Protein AF-A0ABD0P2R1-F1 (afdb_monomer)

Organism: Cirrhinus mrigala (NCBI:txid683832)

Nearest PDB structures (foldseek):
  9avl-assembly1_Q  TM=9.580E-01  e=5.662E-12  Homo sapiens
  9avg-assembly1_Q  TM=9.591E-01  e=8.419E-12  Homo sapiens
  7dd7-assembly1_B  TM=9.387E-01  e=6.904E-12  Gallus gallus
  7m3e-assembly1_B  TM=9.550E-01  e=1.252E-11  Homo sapiens
  8wpu-assembly1_B  TM=9.200E-01  e=5.299E-12  Homo sapiens

Structure (mmCIF, N/CA/C/O backbone):
data_AF-A0ABD0P2R1-F1
#
_entry.id   AF-A0ABD0P2R1-F1
#
loop_
_atom_site.group_PDB
_atom_site.id
_atom_site.type_symbol
_atom_site.label_atom_id
_atom_site.label_alt_id
_atom_site.label_comp_id
_atom_site.label_asym_id
_atom_site.label_entity_id
_atom_site.label_seq_id
_atom_site.pdbx_PDB_ins_code
_atom_site.Cartn_x
_atom_site.Cartn_y
_atom_site.Cartn_z
_atom_site.occupancy
_atom_site.B_iso_or_equiv
_atom_site.auth_seq_id
_atom_site.auth_comp_id
_atom_site.auth_asym_id
_atom_site.auth_atom_id
_atom_site.pdbx_PDB_model_num
ATOM 1 N N . TYR A 1 1 ? -14.679 -13.681 -0.634 1.00 83.62 1 TYR A N 1
ATOM 2 C CA . TYR A 1 1 ? -13.751 -14.818 -0.420 1.00 83.62 1 TYR A CA 1
ATOM 3 C C . TYR A 1 1 ? -13.151 -14.816 0.989 1.00 83.62 1 TYR A C 1
ATOM 5 O O . TYR A 1 1 ? -13.530 -15.672 1.769 1.00 83.62 1 TYR A O 1
ATOM 13 N N . PHE A 1 2 ? -12.299 -13.852 1.368 1.00 93.44 2 PHE A N 1
ATOM 14 C CA . PHE A 1 2 ? -11.632 -13.834 2.690 1.00 93.44 2 PHE A CA 1
ATOM 15 C C . PHE A 1 2 ? -12.443 -13.216 3.847 1.00 93.44 2 PHE A C 1
ATOM 17 O O . PHE A 1 2 ? -11.964 -13.178 4.975 1.00 93.44 2 PHE A O 1
ATOM 24 N N . GLY A 1 3 ? -13.642 -12.688 3.579 1.00 94.50 3 GLY A N 1
ATOM 25 C CA . GLY A 1 3 ? -14.456 -12.000 4.592 1.00 94.50 3 GLY A CA 1
ATOM 26 C C . GLY A 1 3 ? -13.911 -10.632 5.027 1.00 94.50 3 GLY A C 1
ATOM 27 O O . GLY A 1 3 ? -14.360 -10.096 6.034 1.00 94.50 3 GLY A O 1
ATOM 28 N N . TRP A 1 4 ? -12.948 -10.060 4.299 1.00 96.19 4 TRP A N 1
ATOM 29 C CA . TRP A 1 4 ? -12.438 -8.715 4.564 1.00 96.19 4 TRP A CA 1
ATOM 30 C C . TRP A 1 4 ? -13.469 -7.662 4.162 1.00 96.19 4 TRP A C 1
ATOM 32 O O . TRP A 1 4 ? -13.787 -7.534 2.985 1.00 96.19 4 TRP A O 1
ATOM 42 N N . THR A 1 5 ? -13.961 -6.903 5.138 1.00 96.69 5 THR A N 1
ATOM 43 C CA . THR A 1 5 ? -14.961 -5.841 4.936 1.00 96.69 5 THR A CA 1
ATOM 44 C C . THR A 1 5 ? -14.450 -4.454 5.321 1.00 96.69 5 THR A C 1
ATOM 46 O O . THR A 1 5 ? -15.164 -3.474 5.137 1.00 96.69 5 THR A O 1
ATOM 49 N N . TRP A 1 6 ? -13.222 -4.352 5.837 1.00 97.69 6 TRP A N 1
ATOM 50 C CA . TRP A 1 6 ? -12.619 -3.099 6.291 1.00 97.69 6 TRP A CA 1
ATOM 51 C C . TRP A 1 6 ? -11.178 -3.005 5.799 1.00 97.69 6 TRP A C 1
ATOM 53 O O . TRP A 1 6 ? -10.322 -3.792 6.220 1.00 97.69 6 TRP A O 1
ATOM 63 N N . ILE A 1 7 ? -10.919 -2.078 4.877 1.00 98.38 7 ILE A N 1
ATOM 64 C CA . ILE A 1 7 ? -9.627 -1.961 4.195 1.00 98.38 7 ILE A CA 1
ATOM 65 C C . ILE A 1 7 ? -9.101 -0.528 4.209 1.00 98.38 7 ILE A C 1
ATOM 67 O O . ILE A 1 7 ? -9.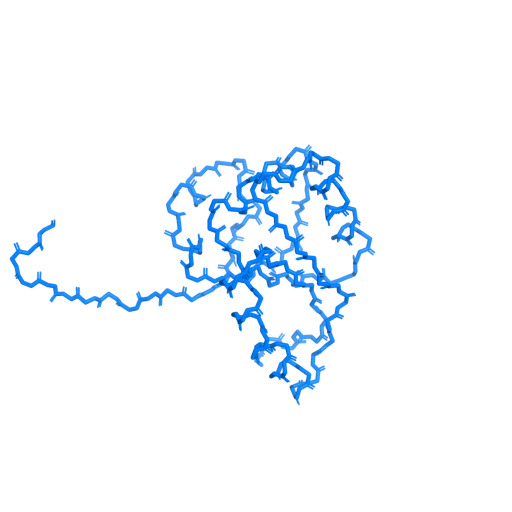865 0.435 4.236 1.00 98.38 7 ILE A O 1
ATOM 71 N N . GLY A 1 8 ? -7.781 -0.399 4.138 1.00 98.62 8 GLY A N 1
ATOM 72 C CA . GLY A 1 8 ? -7.096 0.840 3.793 1.00 98.62 8 GLY A CA 1
ATOM 73 C C . GLY A 1 8 ? -6.615 0.816 2.347 1.00 98.62 8 GLY A C 1
ATOM 74 O O . GLY A 1 8 ? -6.320 -0.252 1.806 1.00 98.62 8 GLY A O 1
ATOM 75 N N . ILE A 1 9 ? -6.502 1.988 1.730 1.00 98.50 9 ILE A N 1
ATOM 76 C CA . ILE A 1 9 ? -5.966 2.156 0.378 1.00 98.50 9 ILE A CA 1
ATOM 77 C C . ILE A 1 9 ? -4.747 3.076 0.416 1.00 98.50 9 ILE A C 1
ATOM 79 O O . ILE A 1 9 ? -4.758 4.131 1.052 1.00 98.50 9 ILE A O 1
ATOM 83 N N . ILE A 1 10 ? -3.707 2.687 -0.319 1.00 98.56 10 ILE A N 1
ATOM 84 C CA . ILE A 1 10 ? -2.563 3.532 -0.653 1.00 98.56 10 ILE A CA 1
ATOM 85 C C . ILE A 1 10 ? -2.396 3.507 -2.167 1.00 98.56 10 ILE A C 1
ATOM 87 O O . ILE A 1 10 ? -2.372 2.436 -2.777 1.00 98.56 10 ILE A O 1
ATOM 91 N N . ARG A 1 11 ? -2.263 4.678 -2.785 1.00 98.38 11 ARG A N 1
ATOM 92 C CA . ARG A 1 11 ? -2.132 4.802 -4.240 1.00 98.38 11 ARG A CA 1
ATOM 93 C C . ARG A 1 11 ? -1.059 5.795 -4.657 1.00 98.38 11 ARG A C 1
ATOM 95 O O . ARG A 1 11 ? -0.807 6.775 -3.957 1.00 98.38 11 ARG A O 1
ATOM 102 N N . SER A 1 12 ? -0.462 5.574 -5.826 1.00 98.44 12 SER A N 1
ATOM 103 C CA . SER A 1 12 ? 0.362 6.602 -6.476 1.00 98.44 12 SER A CA 1
ATOM 104 C C . SER A 1 12 ? -0.488 7.833 -6.805 1.00 98.44 12 SER A C 1
ATOM 106 O O . SER A 1 12 ? -1.592 7.710 -7.340 1.00 98.44 12 SER A O 1
ATOM 108 N N . ARG A 1 13 ? 0.025 9.033 -6.520 1.00 97.25 13 ARG A N 1
ATOM 109 C CA . ARG A 1 13 ? -0.593 10.309 -6.895 1.00 97.25 13 ARG A CA 1
ATOM 110 C C . ARG A 1 13 ? -0.275 10.613 -8.359 1.00 97.25 13 ARG A C 1
ATOM 112 O O . ARG A 1 13 ? 0.641 11.363 -8.672 1.00 97.25 13 ARG A O 1
ATOM 119 N N . GLY A 1 14 ? -1.044 10.002 -9.247 1.00 95.31 14 GLY A N 1
ATOM 120 C CA . GLY A 1 14 ? -0.921 10.138 -10.695 1.00 95.31 14 GLY A CA 1
ATOM 121 C C . GLY A 1 14 ? -1.850 9.156 -11.398 1.00 95.31 14 GLY A C 1
ATOM 122 O O . GLY A 1 14 ? -2.514 8.361 -10.736 1.00 95.31 14 GLY A O 1
ATOM 123 N N . ASP A 1 15 ? -1.890 9.188 -12.726 1.00 96.19 15 ASP A N 1
ATOM 124 C CA . ASP A 1 15 ? -2.898 8.455 -13.504 1.00 96.19 15 ASP A CA 1
ATOM 125 C C . ASP A 1 15 ? -2.888 6.946 -13.246 1.00 96.19 15 ASP A C 1
ATOM 127 O O . ASP A 1 15 ? -3.953 6.348 -13.120 1.00 96.19 15 ASP A O 1
ATOM 131 N N . TYR A 1 16 ? -1.706 6.340 -13.078 1.00 95.50 16 TYR A N 1
ATOM 132 C CA . TYR A 1 16 ? -1.583 4.919 -12.735 1.00 95.50 16 TYR A CA 1
ATOM 133 C C . TYR A 1 16 ? -2.353 4.564 -11.451 1.00 95.50 16 TYR A C 1
ATOM 135 O O . TYR A 1 16 ? -3.182 3.659 -11.459 1.00 95.50 16 TYR A O 1
ATOM 143 N N . GLY A 1 17 ? -2.113 5.291 -10.354 1.00 96.69 17 GLY A N 1
ATOM 144 C CA . GLY A 1 17 ? -2.754 5.008 -9.068 1.00 96.69 17 GLY A CA 1
ATOM 145 C C . GLY A 1 17 ? -4.192 5.519 -8.981 1.00 96.69 17 GLY A C 1
ATOM 146 O O . GLY A 1 17 ? -5.050 4.834 -8.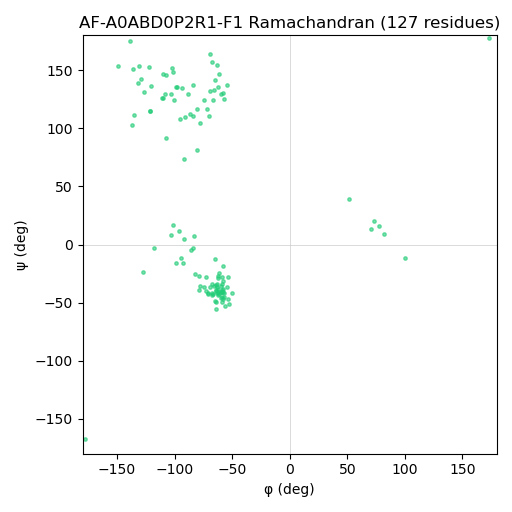433 1.00 96.69 17 GLY A O 1
ATOM 147 N N . ASN A 1 18 ? -4.468 6.703 -9.535 1.00 95.94 18 ASN A N 1
ATOM 148 C CA . ASN A 1 18 ? -5.796 7.319 -9.526 1.00 95.94 18 ASN A CA 1
ATOM 149 C C . ASN A 1 18 ? -6.789 6.475 -10.323 1.00 95.94 18 ASN A C 1
ATOM 151 O O . ASN A 1 18 ? -7.807 6.068 -9.776 1.00 95.94 18 ASN A O 1
ATOM 155 N N . ASN A 1 19 ? -6.470 6.186 -11.586 1.00 94.56 19 ASN A N 1
ATOM 156 C CA . ASN A 1 19 ? -7.377 5.456 -12.466 1.00 94.56 19 ASN A CA 1
ATOM 157 C C . ASN A 1 19 ? -7.408 3.969 -12.101 1.00 94.56 19 ASN A C 1
ATOM 159 O O . ASN A 1 19 ? -8.465 3.346 -12.154 1.00 94.56 19 ASN A O 1
ATOM 163 N N . GLY A 1 20 ? -6.263 3.406 -11.693 1.00 90.62 20 GLY A N 1
ATOM 164 C CA . GLY A 1 20 ? -6.154 2.003 -11.301 1.00 90.62 20 GLY A CA 1
ATOM 165 C C . GLY A 1 20 ? -7.016 1.643 -10.092 1.00 90.62 20 GLY A C 1
ATOM 166 O O . GLY A 1 20 ? -7.632 0.578 -10.076 1.00 90.62 20 GLY A O 1
ATOM 167 N N . ILE A 1 21 ? -7.125 2.540 -9.102 1.00 94.69 21 ILE A N 1
ATOM 168 C CA . ILE A 1 21 ? -7.947 2.271 -7.920 1.00 94.69 21 ILE A CA 1
ATOM 169 C C . ILE A 1 21 ? -9.438 2.554 -8.137 1.00 94.69 21 ILE A C 1
ATOM 171 O O . ILE A 1 21 ? -10.249 1.939 -7.456 1.00 94.69 21 ILE A O 1
ATOM 175 N N . THR A 1 22 ? -9.829 3.442 -9.063 1.00 94.50 22 THR A N 1
ATOM 176 C CA . THR A 1 22 ? -11.238 3.867 -9.217 1.00 94.50 22 THR A CA 1
ATOM 177 C C . THR A 1 22 ? -12.186 2.677 -9.365 1.00 94.50 22 THR A C 1
ATOM 179 O O . THR A 1 22 ? -13.142 2.546 -8.601 1.00 94.50 22 THR A O 1
ATOM 182 N N . ALA A 1 23 ? -11.878 1.758 -10.284 1.00 91.75 23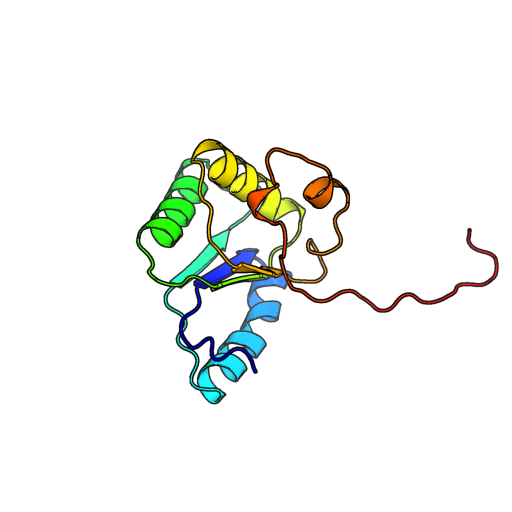 ALA A N 1
ATOM 183 C CA . ALA A 1 23 ? -12.695 0.564 -10.500 1.00 91.75 23 ALA A CA 1
ATOM 184 C C . ALA A 1 23 ? -12.712 -0.364 -9.271 1.00 91.75 23 ALA A C 1
ATOM 186 O O . ALA A 1 23 ? -13.732 -0.982 -8.967 1.00 91.75 23 ALA A O 1
ATOM 187 N N . PHE A 1 24 ? -11.595 -0.447 -8.540 1.00 93.06 24 PHE A N 1
ATOM 188 C CA . PHE A 1 24 ? -11.520 -1.224 -7.307 1.00 93.06 24 PHE A CA 1
ATOM 189 C C . PHE A 1 24 ? -12.409 -0.631 -6.208 1.00 93.06 24 PHE A C 1
ATOM 191 O O . PHE A 1 24 ? -13.107 -1.382 -5.536 1.00 93.06 24 PHE A O 1
ATOM 198 N N . GLU A 1 25 ? -12.427 0.692 -6.028 1.00 95.38 25 GLU A N 1
ATOM 199 C CA . GLU A 1 25 ? -13.265 1.342 -5.013 1.00 95.38 25 GLU A CA 1
ATOM 200 C C . GLU A 1 25 ? -14.760 1.144 -5.284 1.00 95.38 25 GLU A C 1
ATOM 202 O O . GLU A 1 25 ? -15.537 0.922 -4.352 1.00 95.38 25 GLU A O 1
ATOM 207 N N . GLU A 1 26 ? -15.171 1.215 -6.551 1.00 95.25 26 GLU A N 1
ATOM 208 C CA . GLU A 1 26 ? -16.550 0.948 -6.966 1.00 95.25 26 GLU A CA 1
ATOM 209 C C . GLU A 1 26 ? -16.943 -0.507 -6.693 1.00 95.25 26 GLU A C 1
ATOM 211 O O . GLU A 1 26 ? -17.964 -0.755 -6.048 1.00 95.25 26 GLU A O 1
ATOM 216 N N . ALA A 1 27 ? -16.105 -1.461 -7.108 1.00 94.44 27 ALA A N 1
ATOM 217 C CA . ALA A 1 27 ? -16.336 -2.882 -6.866 1.00 94.44 27 ALA A CA 1
ATOM 218 C C . ALA A 1 27 ? -16.346 -3.215 -5.364 1.00 94.44 27 ALA A C 1
ATOM 220 O O . ALA A 1 27 ? -17.235 -3.915 -4.889 1.00 94.44 27 ALA A O 1
ATOM 221 N N . ALA A 1 28 ? -15.409 -2.663 -4.588 1.00 95.25 28 ALA A N 1
ATOM 222 C CA . ALA A 1 28 ? -15.336 -2.855 -3.142 1.00 95.25 28 ALA A CA 1
ATOM 223 C C . ALA A 1 28 ? -16.639 -2.422 -2.453 1.00 95.25 28 ALA A C 1
ATOM 225 O O . ALA A 1 28 ? -17.186 -3.171 -1.645 1.00 95.25 28 ALA A O 1
ATOM 226 N N . LYS A 1 29 ? -17.187 -1.256 -2.821 1.00 94.94 29 LYS A N 1
ATOM 227 C CA . LYS A 1 29 ? -18.466 -0.771 -2.280 1.00 94.94 29 LYS A CA 1
ATOM 228 C C . LYS A 1 29 ? -19.636 -1.685 -2.644 1.00 94.94 29 LYS A C 1
ATOM 230 O O . LYS A 1 29 ? -20.482 -1.938 -1.790 1.00 94.94 29 LYS A O 1
ATOM 235 N N . GLN A 1 30 ? -19.689 -2.178 -3.882 1.00 96.50 30 GLN A N 1
ATOM 236 C CA . GLN A 1 30 ? -20.735 -3.109 -4.329 1.00 96.50 30 GLN A CA 1
ATOM 237 C C . GLN A 1 30 ? -20.687 -4.442 -3.569 1.00 96.50 30 GLN A C 1
ATOM 239 O O . GLN A 1 30 ? -21.730 -5.002 -3.247 1.00 96.50 30 GLN A O 1
ATOM 244 N N . GLU A 1 31 ? -19.487 -4.893 -3.205 1.00 95.56 31 GLU A N 1
ATOM 245 C CA . GLU A 1 31 ? -19.250 -6.094 -2.396 1.00 95.56 31 GLU A CA 1
ATOM 246 C C . GLU A 1 31 ? -19.376 -5.843 -0.876 1.00 95.56 31 GLU A C 1
ATOM 248 O O . GLU A 1 31 ? -19.069 -6.720 -0.067 1.00 95.56 31 GLU A O 1
ATOM 253 N N . GLY A 1 32 ? -19.819 -4.650 -0.457 1.00 95.94 32 GLY A N 1
ATOM 254 C CA . GLY A 1 32 ? -20.027 -4.309 0.955 1.00 95.94 32 GLY A CA 1
ATOM 255 C C . 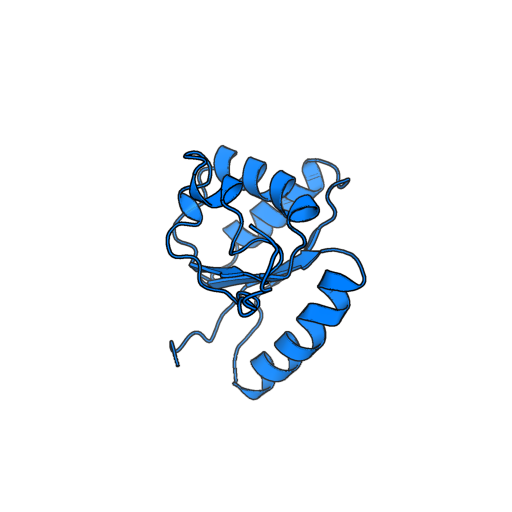GLY A 1 32 ? -18.740 -4.083 1.757 1.00 95.94 32 GLY A C 1
ATOM 256 O O . GLY A 1 32 ? -18.753 -4.177 2.984 1.00 95.94 32 GLY A O 1
ATOM 257 N N . VAL A 1 33 ? -17.623 -3.795 1.086 1.00 97.81 33 VAL A N 1
ATOM 258 C CA . VAL A 1 33 ? -16.340 -3.461 1.710 1.00 97.81 33 VAL A CA 1
ATOM 259 C C . VAL A 1 33 ? -16.258 -1.955 1.961 1.00 97.81 33 VAL A C 1
ATOM 261 O O . VAL A 1 33 ? -16.460 -1.137 1.062 1.00 97.81 33 VAL A O 1
ATOM 264 N N . CYS A 1 34 ? -15.910 -1.576 3.187 1.00 97.56 34 CYS A N 1
ATOM 265 C CA . CYS A 1 34 ? -15.668 -0.195 3.573 1.00 97.56 34 CYS A CA 1
ATOM 266 C C . CYS A 1 34 ? -14.184 0.163 3.450 1.00 97.56 34 CYS A C 1
ATOM 268 O O . CYS A 1 34 ? -13.300 -0.566 3.908 1.00 97.56 34 CYS A O 1
ATOM 270 N N . ILE A 1 35 ? -13.931 1.329 2.859 1.00 98.06 35 ILE A N 1
ATOM 271 C CA . ILE A 1 35 ? -12.603 1.929 2.7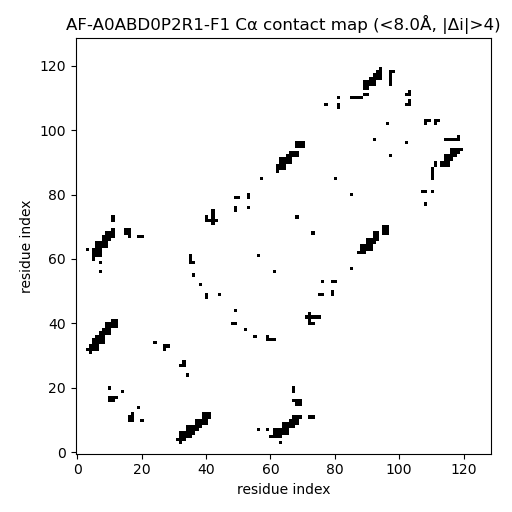47 1.00 98.06 35 ILE A CA 1
ATOM 272 C C . ILE A 1 35 ? -12.458 2.912 3.907 1.00 98.06 35 ILE A C 1
ATOM 274 O O . ILE A 1 35 ? -13.114 3.951 3.926 1.00 98.06 35 ILE A O 1
ATOM 278 N N . GLU A 1 36 ? -11.631 2.565 4.888 1.00 98.19 36 GLU A N 1
ATOM 279 C CA . GLU A 1 36 ? -11.417 3.369 6.096 1.00 98.19 36 GLU A CA 1
ATOM 280 C C . GLU A 1 36 ? -10.605 4.632 5.802 1.00 98.19 36 GLU A C 1
ATOM 282 O O . GLU A 1 36 ? -10.892 5.711 6.317 1.00 98.19 36 GLU A O 1
ATOM 287 N N . TYR A 1 37 ? -9.591 4.495 4.953 1.00 98.31 37 TYR A N 1
ATOM 288 C CA . TYR A 1 37 ? -8.746 5.586 4.495 1.00 98.31 37 TYR A CA 1
ATOM 289 C C . TYR A 1 37 ? -8.252 5.312 3.076 1.00 98.31 37 TYR A C 1
ATOM 291 O O . TYR A 1 37 ? -8.107 4.161 2.662 1.00 98.31 37 TYR A O 1
ATOM 299 N N . SER A 1 38 ? -7.961 6.385 2.343 1.00 97.69 38 SER A N 1
ATOM 300 C CA . SER A 1 38 ? -7.342 6.337 1.020 1.00 97.69 38 SER A CA 1
ATOM 301 C C . SER A 1 38 ? -6.269 7.418 0.931 1.00 97.69 38 SER A C 1
ATOM 303 O O . SER A 1 38 ? -6.574 8.589 0.704 1.00 97.69 38 SER A O 1
ATOM 305 N N . GLU A 1 39 ? -5.011 7.010 1.047 1.00 98.38 39 GLU A N 1
ATOM 306 C CA . GLU A 1 39 ? -3.853 7.898 1.013 1.00 98.38 39 GLU A CA 1
ATOM 307 C C . GLU A 1 39 ? -3.201 7.900 -0.374 1.00 98.38 39 GLU A C 1
ATOM 309 O O . GLU A 1 39 ? -2.974 6.852 -0.980 1.00 98.38 39 GLU A O 1
ATOM 314 N N . ALA A 1 40 ? -2.861 9.087 -0.877 1.00 98.06 40 ALA A N 1
ATOM 315 C CA . ALA A 1 40 ? -2.154 9.250 -2.144 1.00 98.06 40 ALA A CA 1
ATOM 316 C C . ALA A 1 40 ? -0.726 9.744 -1.899 1.00 98.06 40 ALA A C 1
ATOM 318 O O . ALA A 1 40 ? -0.540 10.800 -1.288 1.00 98.06 40 ALA A O 1
ATOM 319 N N . ILE A 1 41 ? 0.264 9.029 -2.430 1.00 98.19 41 ILE A N 1
ATOM 320 C CA . ILE A 1 41 ? 1.692 9.326 -2.246 1.00 98.19 41 ILE A CA 1
ATOM 321 C C . ILE A 1 41 ? 2.404 9.549 -3.577 1.00 98.19 41 ILE A C 1
ATOM 323 O O . ILE A 1 41 ? 2.011 8.998 -4.603 1.00 98.19 41 ILE A O 1
ATOM 327 N N . LEU A 1 42 ? 3.476 10.329 -3.553 1.00 97.75 42 LEU A N 1
ATOM 328 C CA . LEU A 1 42 ? 4.401 10.499 -4.669 1.00 97.75 42 LEU A CA 1
ATOM 329 C C . LEU A 1 42 ? 5.831 10.276 -4.172 1.00 97.75 42 LEU A C 1
ATOM 331 O O . LEU A 1 42 ? 6.169 10.707 -3.074 1.00 97.75 42 LEU A O 1
ATOM 335 N N . SER A 1 43 ? 6.695 9.645 -4.968 1.00 96.81 43 SER A N 1
ATOM 336 C CA . SER A 1 43 ? 8.101 9.383 -4.600 1.00 96.81 43 SER A CA 1
ATOM 337 C C . SER A 1 43 ? 8.890 10.627 -4.172 1.00 96.81 43 SER A C 1
ATOM 339 O O . SER A 1 43 ? 9.827 10.515 -3.383 1.00 96.81 43 SER A O 1
ATOM 341 N N . THR A 1 44 ? 8.513 11.804 -4.674 1.00 97.44 44 THR A N 1
ATOM 342 C CA . THR A 1 44 ? 9.131 13.100 -4.355 1.00 97.44 44 THR A CA 1
ATOM 343 C C . THR A 1 44 ? 8.465 13.833 -3.192 1.00 97.44 44 THR A C 1
ATOM 345 O O . THR A 1 44 ? 8.816 14.982 -2.925 1.00 97.44 44 THR A O 1
ATOM 348 N N . ASP A 1 45 ? 7.480 13.225 -2.528 1.00 97.88 45 ASP A N 1
ATOM 349 C CA . ASP A 1 45 ? 6.856 13.830 -1.358 1.00 97.88 45 ASP A CA 1
ATOM 350 C C . ASP A 1 45 ? 7.889 14.046 -0.235 1.00 97.88 45 ASP A C 1
ATOM 352 O O . ASP A 1 45 ? 8.829 13.259 -0.069 1.00 97.88 45 ASP A O 1
ATOM 356 N N . PRO A 1 46 ? 7.736 15.112 0.568 1.00 97.69 46 PRO A N 1
ATOM 357 C CA . PRO A 1 46 ? 8.608 15.340 1.709 1.00 97.69 46 PRO A CA 1
ATOM 358 C C . PRO A 1 46 ? 8.382 14.267 2.787 1.00 97.69 46 PRO A C 1
ATOM 360 O O . PRO A 1 46 ? 7.312 13.657 2.877 1.00 97.69 46 PRO A O 1
ATOM 363 N N . LYS A 1 47 ? 9.381 14.044 3.653 1.00 96.44 47 LYS A N 1
ATOM 364 C CA . LYS A 1 47 ? 9.337 12.997 4.694 1.00 96.44 47 LYS A CA 1
ATOM 365 C C . LYS A 1 47 ? 8.100 13.113 5.590 1.00 96.44 47 LYS A C 1
ATOM 367 O O . LYS A 1 47 ? 7.519 12.103 5.983 1.00 96.44 47 LYS A O 1
ATOM 372 N N . GLU A 1 48 ? 7.681 14.337 5.886 1.00 97.69 48 GLU A N 1
ATOM 373 C CA . GLU A 1 48 ? 6.509 14.663 6.695 1.00 97.69 48 GLU A CA 1
ATOM 374 C C . GLU A 1 48 ? 5.224 14.083 6.097 1.00 97.69 48 GLU A C 1
ATOM 376 O O . GLU A 1 48 ? 4.341 13.665 6.842 1.00 97.69 48 GLU A O 1
ATOM 381 N N . GLN A 1 49 ? 5.117 14.017 4.768 1.00 98.06 49 GLN A N 1
ATOM 382 C CA . GLN A 1 49 ? 3.950 13.446 4.104 1.00 98.06 49 GLN A CA 1
ATOM 383 C C . GLN A 1 49 ? 3.901 11.923 4.274 1.00 98.06 49 GLN A C 1
ATOM 385 O O . GLN A 1 49 ? 2.853 11.389 4.628 1.00 98.06 49 GLN A O 1
ATOM 390 N N . PHE A 1 50 ? 5.032 11.224 4.135 1.00 98.25 50 PHE A N 1
ATOM 391 C CA . PHE A 1 50 ? 5.088 9.784 4.413 1.00 98.25 50 PHE A CA 1
ATOM 392 C C . PHE A 1 50 ? 4.796 9.470 5.882 1.00 98.25 50 PHE A C 1
ATOM 394 O O . PHE A 1 50 ? 4.122 8.486 6.172 1.00 98.25 50 PHE A O 1
ATOM 401 N N . LEU A 1 51 ? 5.253 10.314 6.814 1.00 98.25 51 LEU A N 1
ATOM 402 C CA . LEU A 1 51 ? 4.928 10.180 8.236 1.00 98.25 51 LEU A CA 1
ATOM 403 C C . LEU A 1 51 ? 3.436 10.399 8.520 1.00 98.25 51 LEU A C 1
ATOM 405 O O . LEU A 1 51 ? 2.886 9.709 9.374 1.00 98.25 51 LEU A O 1
ATOM 409 N N . LYS A 1 52 ? 2.764 11.307 7.801 1.00 98.31 52 LYS A N 1
ATOM 410 C CA . LYS A 1 52 ? 1.304 11.479 7.896 1.00 98.31 52 LYS A CA 1
ATOM 411 C C . LYS A 1 52 ? 0.561 10.246 7.396 1.00 98.31 52 LYS A C 1
ATOM 413 O O . LYS A 1 52 ? -0.288 9.733 8.114 1.00 98.31 52 LYS A O 1
ATOM 418 N N . THR A 1 53 ? 0.920 9.729 6.222 1.00 98.38 53 THR A N 1
ATOM 419 C CA . THR A 1 53 ? 0.338 8.485 5.697 1.00 98.38 53 THR A CA 1
ATOM 420 C C . THR A 1 53 ? 0.589 7.314 6.652 1.00 98.38 53 THR A C 1
ATOM 422 O O . THR A 1 53 ? -0.315 6.531 6.928 1.00 98.38 53 THR A O 1
ATOM 425 N N . LEU A 1 54 ? 1.786 7.228 7.242 1.00 97.81 54 LEU A N 1
ATOM 426 C CA . LEU A 1 54 ? 2.102 6.252 8.283 1.00 97.81 54 LEU A CA 1
ATOM 427 C C . LEU A 1 54 ? 1.183 6.396 9.509 1.00 97.81 54 LEU A C 1
ATOM 429 O O . LEU A 1 54 ? 0.692 5.400 10.031 1.00 97.81 54 LEU A O 1
ATOM 433 N N . ASP A 1 55 ? 0.955 7.621 9.977 1.00 98.19 55 ASP A N 1
ATOM 434 C CA . ASP A 1 55 ? 0.089 7.913 11.122 1.00 98.19 55 ASP A CA 1
ATOM 435 C C . ASP A 1 55 ? -1.376 7.538 10.844 1.00 98.19 55 ASP A C 1
ATOM 437 O O . ASP A 1 55 ? -2.025 6.945 11.705 1.00 98.19 55 ASP A O 1
ATOM 441 N N . VAL A 1 56 ? -1.868 7.777 9.623 1.00 98.50 56 VAL A N 1
ATOM 442 C CA . VAL A 1 56 ? -3.189 7.311 9.166 1.00 98.50 56 VAL A CA 1
ATOM 443 C C . VAL A 1 56 ? -3.285 5.785 9.250 1.00 98.50 56 VAL A C 1
ATOM 445 O O . VAL A 1 56 ? -4.212 5.272 9.873 1.00 98.50 56 VAL A O 1
ATOM 448 N N . ILE A 1 57 ? -2.292 5.056 8.726 1.00 97.88 57 ILE A N 1
ATOM 449 C CA . ILE A 1 57 ? -2.248 3.584 8.796 1.00 97.88 57 ILE A CA 1
ATOM 450 C C . ILE A 1 57 ? -2.231 3.095 10.252 1.00 97.88 57 ILE A C 1
ATOM 452 O O . ILE A 1 57 ? -2.904 2.123 10.582 1.00 97.88 57 ILE A O 1
ATOM 456 N N . LYS A 1 58 ? -1.472 3.757 11.137 1.00 96.75 58 LYS A N 1
ATOM 457 C CA . LYS A 1 58 ? -1.356 3.372 12.556 1.00 96.75 58 LYS A CA 1
ATOM 458 C C . LYS A 1 58 ? -2.631 3.614 13.353 1.00 96.75 58 LYS A C 1
ATOM 460 O O . LYS A 1 58 ? -2.908 2.855 14.279 1.00 96.75 58 LYS A O 1
ATOM 465 N N . LYS A 1 59 ? -3.345 4.698 13.052 1.00 97.19 59 LYS A N 1
ATOM 466 C CA . LYS A 1 59 ? -4.602 5.059 13.717 1.00 97.19 59 LYS A CA 1
ATOM 467 C C . LYS A 1 59 ? -5.787 4.256 13.186 1.00 97.19 59 LYS A C 1
ATOM 469 O O . LYS A 1 59 ? -6.749 4.067 13.924 1.00 97.19 59 LYS A O 1
ATOM 474 N N . GLY A 1 60 ? -5.708 3.805 11.935 1.00 97.12 60 GLY A N 1
ATOM 475 C CA . GLY A 1 60 ? -6.703 2.945 11.311 1.00 97.12 60 GLY A CA 1
ATOM 476 C C . GLY A 1 60 ? -6.828 1.586 11.999 1.00 97.12 60 GLY A C 1
ATOM 477 O O . GLY A 1 60 ? -5.904 1.077 12.638 1.00 97.12 60 GLY A O 1
ATOM 478 N N . THR A 1 61 ? -8.000 0.984 11.853 1.00 97.44 61 THR A N 1
ATOM 479 C CA . THR A 1 61 ? -8.316 -0.357 12.355 1.00 97.44 61 THR A CA 1
ATOM 480 C C . THR A 1 61 ? -8.214 -1.424 11.265 1.00 97.44 61 THR A C 1
ATOM 482 O O . THR A 1 61 ? -8.115 -2.615 11.579 1.00 97.44 61 THR A O 1
ATOM 485 N N . ALA A 1 62 ? -8.181 -1.014 9.993 1.00 98.19 62 ALA A N 1
ATOM 486 C CA . ALA A 1 62 ? -8.015 -1.884 8.844 1.00 98.19 62 ALA A CA 1
ATOM 487 C C . ALA A 1 62 ? -6.721 -2.699 8.949 1.00 98.19 62 ALA A C 1
ATOM 489 O O . ALA A 1 62 ? -5.616 -2.173 9.088 1.00 98.19 62 ALA A O 1
ATOM 490 N N . ARG A 1 63 ? -6.867 -4.022 8.845 1.00 97.69 63 ARG A N 1
ATOM 491 C CA . ARG A 1 63 ? -5.738 -4.963 8.802 1.00 97.69 63 ARG A CA 1
ATOM 492 C C . ARG A 1 63 ? -5.316 -5.318 7.387 1.00 97.69 63 ARG A C 1
ATOM 494 O O . ARG A 1 63 ? -4.253 -5.901 7.216 1.00 97.69 63 ARG A O 1
ATOM 501 N N . VAL A 1 64 ? -6.121 -4.963 6.391 1.00 98.50 64 VAL A N 1
ATOM 502 C CA . VAL A 1 64 ? -5.834 -5.193 4.975 1.00 98.50 64 VAL A CA 1
ATOM 503 C C . VAL A 1 64 ? -5.567 -3.850 4.318 1.00 98.50 64 VAL A C 1
ATOM 505 O O . VAL A 1 64 ? -6.391 -2.941 4.421 1.00 98.50 64 VAL A O 1
ATOM 508 N N . VAL A 1 65 ? -4.424 -3.733 3.648 1.00 98.50 65 VAL A N 1
ATOM 509 C CA . VAL A 1 65 ? -4.020 -2.510 2.950 1.00 98.50 65 VAL A CA 1
ATOM 510 C C . VAL A 1 65 ? -3.806 -2.818 1.479 1.00 98.50 65 VAL A C 1
ATOM 512 O O . VAL A 1 65 ? -2.900 -3.569 1.111 1.00 98.50 65 VAL A O 1
ATOM 515 N N . VAL A 1 66 ? -4.649 -2.227 0.639 1.00 98.31 66 VAL A N 1
ATOM 516 C CA . V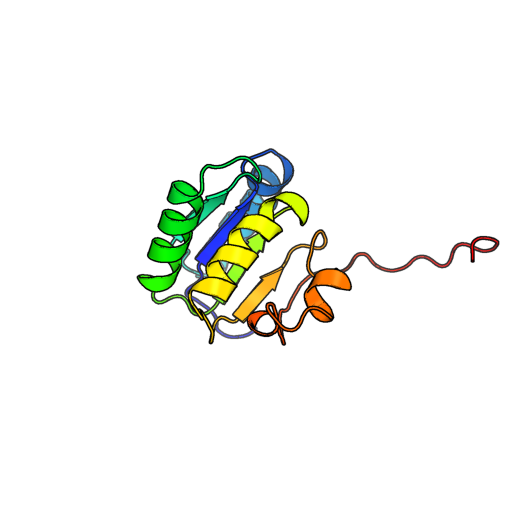AL A 1 66 ? -4.550 -2.311 -0.816 1.00 98.31 66 VAL A CA 1
ATOM 517 C C . VAL A 1 66 ? -3.611 -1.212 -1.296 1.00 98.31 66 VAL A C 1
ATOM 519 O O . VAL A 1 66 ? -3.918 -0.028 -1.193 1.00 98.31 66 VAL A O 1
ATOM 522 N N . ALA A 1 67 ? -2.448 -1.604 -1.806 1.00 98.25 67 ALA A N 1
ATOM 523 C CA . ALA A 1 67 ? -1.420 -0.712 -2.317 1.00 98.25 67 ALA A CA 1
ATOM 524 C C . ALA A 1 67 ? -1.372 -0.785 -3.852 1.00 98.25 67 ALA A C 1
ATOM 526 O O . ALA A 1 67 ? -0.648 -1.602 -4.432 1.00 98.25 67 ALA A O 1
ATOM 527 N N . PHE A 1 68 ? -2.130 0.098 -4.508 1.00 97.69 68 PHE A N 1
ATOM 528 C CA . PHE A 1 68 ? -2.086 0.301 -5.958 1.00 97.69 68 PHE A CA 1
ATOM 529 C C . PHE A 1 68 ? -1.088 1.419 -6.287 1.00 97.69 68 PHE A C 1
ATOM 531 O O . PHE A 1 68 ? -1.437 2.570 -6.565 1.00 97.69 68 PHE A O 1
ATOM 538 N N . VAL A 1 69 ? 0.194 1.091 -6.158 1.00 97.94 69 VAL A N 1
ATOM 539 C CA . VAL A 1 69 ? 1.295 2.059 -6.154 1.00 97.94 69 VAL A CA 1
ATOM 540 C C . VAL A 1 69 ? 2.376 1.586 -7.114 1.00 97.94 69 VAL A C 1
ATOM 542 O O . VAL A 1 69 ? 2.693 0.398 -7.163 1.00 97.94 69 VAL A O 1
ATOM 545 N N . ALA A 1 70 ? 2.956 2.507 -7.878 1.00 97.69 70 ALA A N 1
ATOM 546 C CA . ALA A 1 70 ? 4.147 2.203 -8.653 1.00 97.69 70 ALA A CA 1
ATOM 547 C C . ALA A 1 70 ? 5.311 1.876 -7.704 1.00 97.69 70 ALA A C 1
ATOM 549 O O . ALA A 1 70 ? 5.480 2.542 -6.680 1.00 97.69 70 ALA A O 1
ATOM 550 N N . LEU A 1 71 ? 6.158 0.898 -8.044 1.00 97.69 71 LEU A N 1
ATOM 551 C CA . LEU A 1 71 ? 7.283 0.494 -7.185 1.00 97.69 71 LEU A CA 1
ATOM 552 C C . LEU A 1 71 ? 8.142 1.689 -6.724 1.00 97.69 71 LEU A C 1
ATOM 554 O O . LEU A 1 71 ? 8.505 1.770 -5.551 1.00 97.69 71 LEU A O 1
ATOM 558 N N . GLY A 1 72 ? 8.426 2.637 -7.624 1.00 97.00 72 GLY A N 1
ATOM 559 C CA . GLY A 1 72 ? 9.218 3.833 -7.314 1.00 97.00 72 GLY A CA 1
ATOM 560 C C . GLY A 1 72 ? 8.582 4.744 -6.259 1.00 97.00 72 GLY A C 1
ATOM 561 O O . GLY A 1 72 ? 9.282 5.212 -5.363 1.00 97.00 72 GLY A O 1
ATOM 562 N N . ASP A 1 73 ? 7.262 4.937 -6.314 1.00 97.88 73 ASP A N 1
ATOM 563 C CA . ASP A 1 73 ? 6.517 5.730 -5.327 1.00 97.88 73 ASP A CA 1
ATOM 564 C C . ASP A 1 73 ? 6.380 5.007 -3.987 1.00 97.88 73 ASP A C 1
ATOM 566 O O . ASP A 1 73 ? 6.297 5.651 -2.941 1.00 97.88 73 ASP A O 1
ATOM 570 N N . PHE A 1 74 ? 6.386 3.672 -3.996 1.00 98.00 74 PHE A N 1
ATOM 571 C CA . PHE A 1 74 ? 6.173 2.892 -2.784 1.00 98.00 74 PHE A CA 1
ATOM 572 C C . PHE A 1 74 ? 7.422 2.819 -1.893 1.00 98.00 74 PHE A C 1
ATOM 574 O O . PHE A 1 74 ? 7.309 2.853 -0.667 1.00 98.00 74 PHE A O 1
ATOM 581 N N . ILE A 1 75 ? 8.623 2.762 -2.486 1.00 97.69 75 ILE A N 1
ATOM 582 C CA . ILE A 1 75 ? 9.887 2.580 -1.748 1.00 97.69 75 ILE A CA 1
ATOM 583 C C . ILE A 1 75 ? 10.091 3.605 -0.614 1.00 97.69 75 ILE A C 1
ATOM 585 O O . ILE A 1 75 ? 10.451 3.183 0.490 1.00 97.69 75 ILE A O 1
ATOM 589 N N . PRO A 1 76 ? 9.891 4.924 -0.809 1.00 97.75 76 PRO A N 1
ATOM 590 C CA . PRO A 1 76 ? 10.043 5.894 0.275 1.00 97.75 76 PRO A CA 1
ATOM 591 C C . PRO A 1 76 ? 9.118 5.622 1.468 1.00 97.75 76 PRO A C 1
ATOM 593 O O . PRO A 1 76 ? 9.571 5.685 2.612 1.00 97.75 76 PRO A O 1
ATOM 596 N N . LEU A 1 77 ? 7.862 5.238 1.216 1.00 98.19 77 LEU A N 1
ATOM 597 C CA . LEU A 1 77 ? 6.927 4.867 2.277 1.00 98.19 77 LEU A CA 1
ATOM 598 C C . LEU A 1 77 ? 7.361 3.571 2.978 1.00 98.19 77 LEU A C 1
ATOM 600 O O . LEU A 1 77 ? 7.360 3.522 4.206 1.00 98.19 77 LEU A O 1
ATOM 604 N N . LEU A 1 78 ? 7.795 2.549 2.231 1.00 97.94 78 LEU A N 1
ATOM 605 C CA . LEU A 1 78 ? 8.287 1.288 2.803 1.00 97.94 78 LEU A CA 1
ATOM 606 C C . LEU A 1 78 ? 9.478 1.501 3.746 1.00 97.94 78 LEU A C 1
ATOM 608 O O . LEU A 1 78 ? 9.542 0.879 4.806 1.00 97.94 78 LEU A O 1
ATOM 612 N N . LYS A 1 79 ? 10.395 2.417 3.409 1.00 97.38 79 LYS A N 1
ATOM 613 C CA . LYS A 1 79 ? 11.512 2.797 4.291 1.00 97.38 79 LYS A CA 1
ATOM 614 C C . LYS A 1 79 ? 11.020 3.389 5.610 1.00 97.38 79 LYS A C 1
ATOM 616 O O . LYS A 1 79 ? 11.548 3.049 6.666 1.00 97.38 79 LYS A O 1
ATOM 621 N N . VAL A 1 80 ? 10.012 4.258 5.559 1.00 97.38 80 VAL A N 1
ATOM 622 C CA . VAL A 1 80 ? 9.409 4.855 6.759 1.00 97.38 80 VAL A CA 1
ATOM 623 C C . VAL A 1 80 ? 8.667 3.791 7.580 1.00 97.38 80 VAL A C 1
ATOM 625 O O . VAL A 1 80 ? 8.837 3.730 8.795 1.00 97.38 80 VAL A O 1
ATOM 628 N N . ILE A 1 81 ? 7.923 2.888 6.938 1.00 97.44 81 ILE A N 1
ATOM 629 C CA . ILE A 1 81 ? 7.257 1.749 7.595 1.00 97.44 81 ILE A CA 1
ATOM 630 C C . ILE A 1 81 ? 8.271 0.865 8.336 1.00 97.44 81 ILE A C 1
ATOM 632 O O . ILE A 1 81 ? 8.065 0.567 9.516 1.00 97.44 81 ILE A O 1
ATOM 636 N N . ALA A 1 82 ? 9.386 0.519 7.682 1.00 97.00 82 ALA A N 1
ATOM 637 C CA . ALA A 1 82 ? 10.465 -0.276 8.267 1.00 97.00 82 ALA A CA 1
ATOM 638 C C . ALA A 1 82 ? 11.071 0.403 9.507 1.00 97.00 82 ALA A C 1
ATOM 640 O O . ALA A 1 82 ? 11.224 -0.225 10.550 1.00 97.00 82 ALA A O 1
ATOM 641 N N . GLN A 1 83 ? 11.357 1.708 9.427 1.00 97.25 83 GLN A N 1
ATOM 642 C CA . GLN A 1 83 ? 11.932 2.486 10.535 1.00 97.25 83 GLN A CA 1
ATOM 643 C C . GLN A 1 83 ? 11.023 2.553 11.770 1.00 97.25 83 GLN A C 1
ATOM 64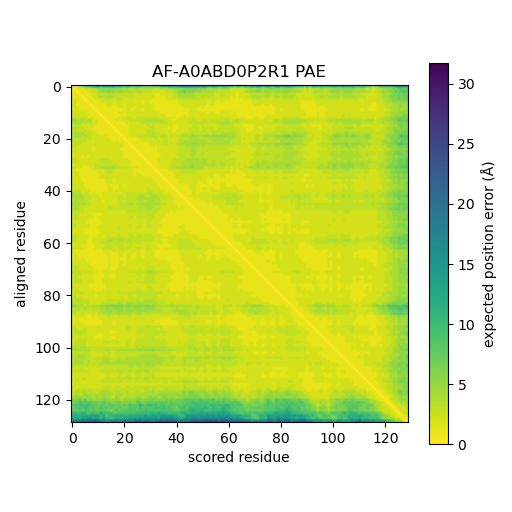5 O O . GLN A 1 83 ? 11.509 2.708 12.888 1.00 97.25 83 GLN A O 1
ATOM 650 N N . HIS A 1 84 ? 9.708 2.448 11.577 1.00 96.50 84 HIS A N 1
ATOM 651 C CA . HIS A 1 84 ? 8.715 2.529 12.645 1.00 96.50 84 HIS A CA 1
ATOM 652 C C . HIS A 1 84 ? 8.145 1.166 13.066 1.00 96.50 84 HIS A C 1
ATOM 654 O O . HIS A 1 84 ? 7.209 1.138 13.870 1.00 96.50 84 HIS A O 1
ATOM 660 N N . ASN A 1 85 ? 8.709 0.061 12.561 1.00 93.81 85 ASN A N 1
ATOM 661 C CA . ASN A 1 85 ? 8.344 -1.317 12.904 1.00 93.81 85 ASN A CA 1
ATOM 662 C C . ASN A 1 85 ? 6.835 -1.608 12.795 1.00 93.81 85 ASN A C 1
ATOM 664 O O . ASN A 1 85 ? 6.267 -2.310 13.637 1.00 93.81 85 ASN A O 1
ATOM 668 N N . ILE A 1 86 ? 6.160 -1.065 11.776 1.00 92.94 86 ILE A N 1
ATOM 669 C CA . ILE A 1 86 ? 4.760 -1.426 11.529 1.00 92.94 86 ILE A CA 1
ATOM 670 C C . ILE A 1 86 ? 4.712 -2.825 10.927 1.00 92.94 86 ILE A C 1
ATOM 672 O O . ILE A 1 86 ? 5.324 -3.105 9.899 1.00 92.94 86 ILE A O 1
ATOM 676 N N . THR A 1 87 ? 3.962 -3.701 11.582 1.00 93.44 87 THR A N 1
ATOM 677 C CA . THR A 1 87 ? 3.799 -5.109 11.218 1.00 93.44 87 THR A CA 1
ATOM 678 C C . THR A 1 87 ? 2.334 -5.519 11.391 1.00 93.44 87 THR A C 1
ATOM 680 O O . THR A 1 87 ? 1.512 -4.726 11.855 1.00 93.44 87 THR A O 1
ATOM 683 N N . GLY A 1 88 ? 1.983 -6.748 11.002 1.00 94.69 88 GLY A N 1
ATOM 684 C CA . GLY A 1 88 ? 0.632 -7.291 11.200 1.00 94.69 88 GLY A CA 1
ATOM 685 C C . GLY A 1 88 ? -0.425 -6.778 10.215 1.00 94.69 88 GLY A C 1
ATOM 686 O O . GLY A 1 88 ? -1.618 -6.927 10.474 1.00 94.69 88 GLY A O 1
ATOM 687 N N . LEU A 1 89 ? 0.003 -6.174 9.103 1.00 97.88 89 LEU A N 1
ATOM 688 C CA . LEU A 1 89 ? -0.865 -5.793 7.991 1.00 97.88 89 LEU A CA 1
ATOM 689 C C . LEU A 1 89 ? -0.801 -6.856 6.896 1.00 97.88 89 LEU A C 1
ATOM 691 O O . LEU A 1 89 ? 0.282 -7.298 6.516 1.00 97.88 89 LEU A O 1
ATOM 695 N N . GLN A 1 90 ? -1.958 -7.220 6.357 1.00 98.38 90 GLN A N 1
ATOM 696 C CA . GLN A 1 90 ? -2.067 -7.975 5.121 1.00 98.38 90 GLN A CA 1
ATOM 697 C C . GLN A 1 90 ? -1.993 -7.001 3.946 1.00 98.38 90 GLN A C 1
ATOM 699 O O . GLN A 1 90 ? -2.921 -6.229 3.699 1.00 98.38 90 GLN A O 1
ATOM 704 N N . TRP A 1 91 ? -0.89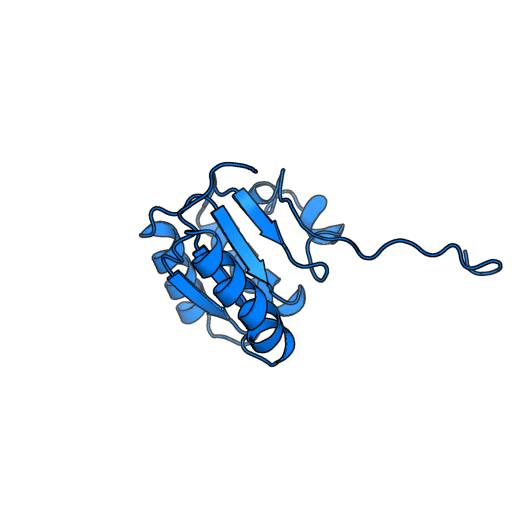8 -7.056 3.199 1.00 98.44 91 TRP A N 1
ATOM 705 C CA . TRP A 1 91 ? -0.729 -6.236 2.006 1.00 98.44 91 TRP A CA 1
ATOM 706 C C . TRP A 1 91 ? -1.384 -6.892 0.792 1.00 98.44 91 TRP A C 1
ATOM 708 O O . TRP A 1 91 ? -1.252 -8.103 0.584 1.00 98.44 91 TRP A O 1
ATOM 718 N N . VAL A 1 92 ? -2.075 -6.080 -0.008 1.00 98.25 92 VAL A N 1
ATOM 719 C CA . VAL A 1 92 ? -2.614 -6.457 -1.318 1.00 98.25 92 VAL A CA 1
ATOM 720 C C . VAL A 1 92 ? -2.024 -5.526 -2.374 1.00 98.25 92 VAL A C 1
ATOM 722 O O . VAL A 1 92 ? -2.261 -4.323 -2.328 1.00 98.25 92 VAL A O 1
ATOM 725 N N . GLY A 1 93 ? -1.219 -6.052 -3.293 1.00 97.25 93 GLY A N 1
ATOM 726 C CA . GLY A 1 93 ? -0.415 -5.263 -4.226 1.00 97.25 93 GLY A CA 1
ATOM 727 C C . GLY A 1 93 ? -0.853 -5.318 -5.682 1.00 97.25 93 GLY A C 1
ATOM 728 O O . GLY A 1 93 ? -1.284 -6.360 -6.179 1.00 97.25 93 GLY A O 1
ATOM 729 N N . SER A 1 94 ? -0.662 -4.200 -6.385 1.00 96.12 94 SER A N 1
ATOM 730 C CA . SER A 1 94 ? -0.662 -4.162 -7.851 1.00 96.12 94 SER A CA 1
ATOM 731 C C . SER A 1 94 ? 0.566 -4.868 -8.441 1.00 96.12 94 SER A C 1
ATOM 733 O O . SER A 1 94 ? 1.590 -5.045 -7.771 1.00 96.12 94 SER A O 1
ATOM 735 N N . GLU A 1 95 ? 0.501 -5.181 -9.732 1.00 95.56 95 GLU A N 1
ATOM 736 C CA . GLU A 1 95 ? 1.558 -5.852 -10.490 1.00 95.56 95 GLU A CA 1
ATOM 737 C C . GLU A 1 95 ? 2.886 -5.097 -10.489 1.00 95.56 95 GLU A C 1
ATOM 739 O O . GLU A 1 95 ? 3.943 -5.723 -10.535 1.00 95.56 95 GLU A O 1
ATOM 744 N N . SER A 1 96 ? 2.850 -3.765 -10.353 1.00 96.38 96 SER A N 1
ATOM 745 C CA . SER A 1 96 ? 4.056 -2.934 -10.353 1.00 96.38 96 SER A CA 1
ATOM 746 C C . SER A 1 96 ? 5.078 -3.303 -9.268 1.00 96.38 96 SER A C 1
ATOM 748 O O . SER A 1 96 ? 6.279 -3.140 -9.491 1.00 96.38 96 SER A O 1
ATOM 750 N N . TRP A 1 97 ? 4.647 -3.798 -8.101 1.00 97.50 97 TRP A N 1
ATOM 751 C CA . TRP A 1 97 ? 5.557 -4.055 -6.977 1.00 97.50 97 TRP A CA 1
ATOM 752 C C . TRP A 1 97 ? 5.470 -5.464 -6.395 1.00 97.50 97 TRP A C 1
ATOM 754 O O . TRP A 1 97 ? 6.458 -5.922 -5.820 1.00 97.50 97 TRP A O 1
ATOM 764 N N . ILE A 1 98 ? 4.345 -6.172 -6.556 1.00 98.00 98 ILE A N 1
ATOM 765 C CA . ILE A 1 98 ? 4.140 -7.474 -5.904 1.00 98.00 98 ILE A CA 1
ATOM 766 C C . ILE A 1 98 ? 5.158 -8.537 -6.350 1.00 98.00 98 ILE A C 1
ATOM 768 O O . ILE A 1 98 ? 5.524 -9.411 -5.571 1.00 98.00 98 ILE A O 1
ATOM 772 N N . THR A 1 99 ? 5.676 -8.441 -7.578 1.00 96.50 99 THR A N 1
ATOM 773 C CA . THR A 1 99 ? 6.700 -9.354 -8.116 1.00 96.50 99 THR A CA 1
ATOM 774 C C . THR A 1 99 ? 8.131 -8.817 -7.992 1.00 96.50 99 THR A C 1
ATOM 776 O O . THR A 1 99 ? 9.054 -9.354 -8.609 1.00 96.50 99 THR A O 1
ATOM 779 N N . SER A 1 100 ? 8.351 -7.741 -7.230 1.00 97.31 100 SER A N 1
ATOM 780 C CA . SER A 1 100 ? 9.680 -7.160 -7.034 1.00 97.31 100 SER A CA 1
ATOM 781 C C . SER A 1 100 ? 10.570 -8.075 -6.188 1.00 97.31 100 SER A C 1
ATOM 783 O O . SER A 1 100 ? 10.393 -8.186 -4.974 1.00 97.31 100 SER A O 1
ATOM 785 N N . ARG A 1 101 ? 11.591 -8.674 -6.818 1.00 95.94 101 ARG A N 1
ATOM 786 C CA . ARG A 1 101 ? 12.633 -9.443 -6.112 1.00 95.94 101 ARG A CA 1
ATOM 787 C C . ARG A 1 101 ? 13.356 -8.600 -5.070 1.00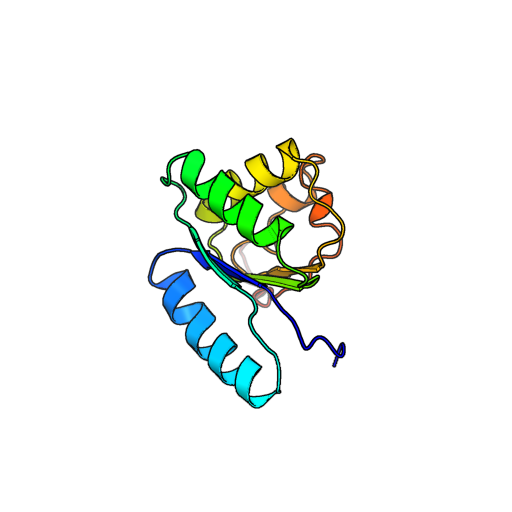 95.94 101 ARG A C 1
ATOM 789 O O . ARG A 1 101 ? 13.551 -9.059 -3.954 1.00 95.94 101 ARG A O 1
ATOM 796 N N . THR A 1 102 ? 13.652 -7.341 -5.393 1.00 95.94 102 THR A N 1
ATOM 797 C CA . THR A 1 102 ? 14.288 -6.412 -4.454 1.00 95.94 102 THR A CA 1
ATOM 798 C C . THR A 1 102 ? 13.474 -6.264 -3.173 1.00 95.94 102 THR A C 1
ATOM 800 O O . THR A 1 102 ? 14.050 -6.264 -2.091 1.00 95.94 102 THR A O 1
ATOM 803 N N . LEU A 1 103 ? 12.142 -6.166 -3.262 1.00 97.44 103 LEU A N 1
ATOM 804 C CA . LEU A 1 103 ? 11.308 -6.089 -2.061 1.00 97.44 103 LEU A CA 1
ATOM 805 C C . LEU A 1 103 ? 11.259 -7.424 -1.311 1.00 97.44 103 LEU A C 1
ATOM 807 O O . LEU A 1 103 ? 11.362 -7.421 -0.090 1.00 97.44 103 LEU A O 1
ATOM 811 N N . ALA A 1 104 ? 11.149 -8.545 -2.029 1.00 96.38 104 ALA A N 1
ATOM 812 C CA . ALA A 1 104 ? 11.062 -9.877 -1.430 1.00 96.38 104 ALA A CA 1
ATOM 813 C C . ALA A 1 104 ? 12.354 -10.323 -0.716 1.00 96.38 104 ALA A C 1
ATOM 815 O O . ALA A 1 104 ? 12.289 -11.032 0.284 1.00 96.38 104 ALA A O 1
ATOM 816 N N . GLU A 1 105 ? 13.522 -9.922 -1.221 1.00 96.38 105 GLU A N 1
ATOM 817 C CA . GLU A 1 105 ? 14.832 -10.359 -0.715 1.00 96.38 105 GLU A CA 1
ATOM 818 C C . GLU A 1 105 ? 15.420 -9.406 0.344 1.00 96.38 105 GLU A C 1
ATOM 820 O O . GLU A 1 105 ? 16.330 -9.782 1.085 1.00 96.38 105 GLU A O 1
ATOM 825 N N . THR A 1 106 ? 14.900 -8.179 0.458 1.00 96.94 106 THR A N 1
ATOM 826 C CA . THR A 1 106 ? 15.375 -7.190 1.439 1.00 96.94 106 THR A CA 1
ATOM 827 C C . THR A 1 106 ? 14.764 -7.459 2.817 1.00 96.94 106 THR A C 1
ATOM 829 O O . THR A 1 106 ? 13.555 -7.329 3.014 1.00 96.94 106 THR A O 1
ATOM 832 N N . LYS A 1 107 ? 15.603 -7.782 3.809 1.00 96.19 107 LYS A N 1
ATOM 833 C CA . LYS A 1 107 ? 15.173 -8.172 5.166 1.00 96.19 107 LYS A CA 1
ATOM 834 C C . LYS A 1 107 ? 14.352 -7.089 5.876 1.00 96.19 107 LYS A C 1
ATOM 836 O O . LYS A 1 107 ? 13.411 -7.406 6.606 1.00 96.19 107 LYS A O 1
ATOM 841 N N . GLU A 1 108 ? 14.679 -5.822 5.646 1.00 96.56 108 GLU A N 1
ATOM 842 C CA . GLU A 1 108 ? 13.980 -4.653 6.185 1.00 96.56 108 GLU A CA 1
ATOM 843 C C . GLU A 1 108 ? 12.514 -4.587 5.732 1.00 96.56 108 GLU A C 1
ATOM 845 O O . GLU A 1 108 ? 11.689 -4.012 6.437 1.00 96.56 108 GLU A O 1
ATOM 850 N N . TYR A 1 109 ? 12.171 -5.211 4.599 1.00 97.31 109 TYR A N 1
ATOM 851 C CA . TYR A 1 109 ? 10.808 -5.278 4.062 1.00 97.31 109 TYR A CA 1
ATOM 852 C C . TYR A 1 109 ? 10.114 -6.615 4.337 1.00 97.31 109 TYR A C 1
ATOM 854 O O . TYR A 1 109 ? 9.073 -6.909 3.753 1.00 97.31 109 TYR A O 1
ATOM 862 N N . SER A 1 110 ? 10.629 -7.412 5.278 1.00 96.31 110 SER A N 1
ATOM 863 C CA . SER A 1 110 ? 10.019 -8.689 5.681 1.00 96.31 110 SER A CA 1
ATOM 864 C C . SER A 1 110 ? 8.572 -8.564 6.180 1.00 96.31 110 SER A C 1
ATOM 866 O O . SER A 1 110 ? 7.839 -9.550 6.133 1.00 96.31 110 SER A O 1
ATOM 868 N N . PHE A 1 111 ? 8.113 -7.369 6.570 1.00 96.81 111 PHE A N 1
ATOM 869 C CA . PHE A 1 111 ? 6.702 -7.094 6.872 1.00 96.81 111 PHE A CA 1
ATOM 870 C C . PHE A 1 111 ? 5.762 -7.215 5.655 1.00 96.81 111 PHE A C 1
ATOM 872 O O . PHE A 1 111 ? 4.548 -7.229 5.835 1.00 96.81 111 PHE A O 1
ATOM 879 N N . LEU A 1 112 ? 6.299 -7.302 4.432 1.00 97.56 112 LEU A N 1
ATOM 880 C CA . LEU A 1 112 ? 5.552 -7.613 3.208 1.00 97.56 112 LEU A CA 1
ATOM 881 C C . LEU A 1 112 ? 5.400 -9.127 2.974 1.00 97.56 112 LEU A C 1
ATOM 883 O O . LEU A 1 112 ? 4.744 -9.534 2.016 1.00 97.56 112 LEU A O 1
ATOM 887 N N . SER A 1 113 ? 6.005 -9.978 3.809 1.00 96.12 113 SER A N 1
ATOM 888 C CA . SER A 1 113 ? 5.890 -11.434 3.665 1.00 96.12 113 SER A CA 1
ATOM 889 C C . SER A 1 113 ? 4.426 -11.865 3.728 1.00 96.12 113 SER A C 1
ATOM 891 O O . SER A 1 113 ? 3.699 -11.486 4.643 1.00 96.12 113 SER A O 1
ATOM 893 N N . GLY A 1 114 ? 3.996 -12.673 2.757 1.00 96.06 114 GLY A N 1
ATOM 894 C CA . GLY A 1 114 ? 2.595 -13.081 2.631 1.00 96.06 114 GLY A CA 1
ATOM 895 C C . GLY A 1 114 ? 1.694 -12.052 1.940 1.00 96.06 114 GLY A C 1
ATOM 896 O O . GLY A 1 114 ? 0.478 -12.239 1.922 1.00 96.06 114 GLY A O 1
ATOM 897 N N . ALA A 1 115 ? 2.253 -10.983 1.357 1.00 97.94 115 ALA A N 1
ATOM 898 C CA . ALA A 1 115 ? 1.497 -10.094 0.483 1.00 97.94 115 ALA A CA 1
ATOM 899 C C . ALA A 1 115 ? 0.831 -10.884 -0.655 1.00 97.94 115 ALA A C 1
ATOM 901 O O . ALA A 1 115 ? 1.435 -11.765 -1.269 1.00 97.94 115 ALA A O 1
ATOM 902 N N . LEU A 1 116 ? -0.423 -10.541 -0.938 1.00 97.56 116 LEU A N 1
ATOM 903 C CA . LEU A 1 116 ? -1.179 -11.058 -2.072 1.00 97.56 116 LEU A CA 1
ATOM 904 C C . LEU A 1 116 ? -1.176 -10.003 -3.175 1.00 97.56 116 LEU A C 1
ATOM 906 O O . LEU A 1 116 ? -1.185 -8.813 -2.893 1.00 97.56 116 LEU A O 1
ATOM 910 N N . GLY A 1 117 ? -1.212 -10.399 -4.437 1.00 95.88 117 GLY A N 1
ATOM 911 C CA . GLY A 1 117 ? -1.417 -9.436 -5.508 1.00 95.88 117 GLY A CA 1
ATOM 912 C C . GLY A 1 117 ? -1.472 -10.099 -6.865 1.00 95.88 117 GLY A C 1
ATOM 913 O O . GLY A 1 117 ? -1.597 -11.319 -6.973 1.00 95.88 117 GLY A O 1
ATOM 914 N N . PHE A 1 118 ? -1.391 -9.273 -7.896 1.00 92.44 118 PHE A N 1
ATOM 915 C CA . PHE A 1 118 ? -1.583 -9.699 -9.274 1.00 92.44 118 PHE A CA 1
ATOM 916 C C . PHE A 1 118 ? -0.257 -9.689 -10.021 1.00 92.44 118 PHE A C 1
ATOM 918 O O . PHE A 1 118 ? 0.457 -8.697 -10.000 1.00 92.44 118 PHE A O 1
ATOM 925 N N . ALA A 1 119 ? 0.072 -10.781 -10.703 1.00 93.00 119 ALA A N 1
ATOM 926 C CA . ALA A 1 119 ? 1.210 -10.834 -11.612 1.00 93.00 119 ALA A CA 1
ATOM 927 C C . ALA A 1 119 ? 0.707 -10.865 -13.056 1.00 93.00 119 ALA A C 1
ATOM 929 O O . ALA A 1 119 ? -0.317 -11.485 -13.352 1.00 93.00 119 ALA A O 1
ATOM 930 N N . ILE A 1 120 ? 1.451 -10.235 -13.964 1.00 91.12 120 ILE A N 1
ATOM 931 C CA . ILE A 1 120 ? 1.208 -10.395 -15.397 1.00 91.12 120 ILE A CA 1
ATOM 932 C C . ILE A 1 120 ? 1.592 -11.827 -15.778 1.00 91.12 120 ILE A C 1
ATOM 934 O O . ILE A 1 120 ? 2.662 -12.314 -15.407 1.00 91.12 120 ILE A O 1
ATOM 938 N N . ALA A 1 121 ? 0.714 -12.512 -16.510 1.00 91.81 121 ALA A N 1
ATOM 939 C CA . ALA A 1 121 ? 0.984 -13.863 -16.975 1.00 91.81 121 ALA A CA 1
ATOM 940 C C . ALA A 1 121 ? 2.237 -13.883 -17.864 1.00 91.81 121 ALA A C 1
ATOM 942 O O . ALA A 1 121 ? 2.353 -13.114 -18.820 1.00 91.81 121 ALA A O 1
ATOM 943 N N . ASN A 1 122 ? 3.167 -14.789 -17.563 1.00 88.31 122 ASN A N 1
ATOM 944 C CA . ASN A 1 122 ? 4.370 -14.948 -18.369 1.00 88.31 122 ASN A CA 1
ATOM 945 C C . ASN A 1 122 ? 4.013 -15.449 -19.772 1.00 88.31 122 ASN A C 1
ATOM 947 O O . ASN A 1 122 ? 3.294 -16.437 -19.927 1.00 88.31 122 ASN A O 1
ATOM 951 N N . ALA A 1 123 ? 4.594 -14.818 -20.789 1.00 90.44 123 ALA A N 1
ATOM 952 C CA . ALA A 1 123 ? 4.574 -15.313 -22.157 1.00 90.44 123 ALA A CA 1
ATOM 953 C C . ALA A 1 123 ? 5.935 -15.931 -22.499 1.00 90.44 123 ALA A C 1
ATOM 955 O O . ALA A 1 123 ? 6.981 -15.311 -22.300 1.00 90.44 123 ALA A O 1
ATOM 956 N N . LYS A 1 124 ? 5.939 -17.158 -23.033 1.00 90.56 124 LYS A N 1
ATOM 957 C CA . LYS A 1 124 ? 7.167 -17.788 -23.529 1.00 90.56 124 LYS A CA 1
ATOM 958 C C . LYS A 1 124 ? 7.509 -17.211 -24.902 1.00 90.56 124 LYS A C 1
ATOM 960 O O . LYS A 1 124 ? 6.897 -17.586 -25.899 1.00 90.56 124 LYS A O 1
ATOM 965 N N . LEU A 1 125 ? 8.508 -16.338 -24.952 1.00 90.69 125 LEU A N 1
ATOM 966 C CA . LEU A 1 125 ? 9.039 -15.794 -26.200 1.00 90.69 125 LEU A CA 1
ATOM 967 C C . LEU A 1 125 ? 10.185 -16.681 -26.700 1.00 90.69 125 LEU A C 1
ATOM 969 O O . LEU A 1 125 ? 11.253 -16.744 -26.096 1.00 90.69 125 LEU A O 1
ATOM 973 N N . ILE A 1 126 ? 9.958 -17.414 -27.793 1.00 92.00 126 ILE A N 1
ATOM 974 C CA . ILE A 1 126 ? 10.978 -18.294 -28.380 1.00 92.00 126 ILE A CA 1
ATOM 975 C C . ILE A 1 126 ? 12.119 -17.431 -28.939 1.00 92.00 126 ILE A C 1
ATOM 977 O O . ILE A 1 126 ? 11.883 -16.565 -29.774 1.00 92.00 126 ILE A O 1
ATOM 981 N N . GLY A 1 127 ? 13.352 -17.687 -28.494 1.00 91.00 127 GLY A N 1
ATOM 982 C CA . GLY A 1 127 ? 14.557 -16.981 -28.954 1.00 91.00 127 GLY A CA 1
ATOM 983 C C . GLY A 1 127 ? 15.055 -15.875 -28.020 1.00 91.00 127 GLY A C 1
ATOM 984 O O . GLY A 1 127 ? 16.191 -15.437 -28.172 1.00 91.00 127 GLY A O 1
ATOM 985 N N . LEU A 1 128 ? 14.263 -15.485 -27.018 1.00 82.00 128 LEU A N 1
ATOM 986 C CA . LEU A 1 128 ? 14.698 -14.615 -25.927 1.00 82.00 128 LEU A CA 1
ATOM 987 C C . LEU A 1 128 ? 14.993 -15.487 -24.695 1.00 82.00 128 LEU A C 1
ATOM 989 O O . LEU A 1 128 ? 14.147 -16.291 -24.299 1.00 82.00 128 LEU A O 1
ATOM 993 N N . ARG A 1 129 ? 16.208 -15.378 -24.145 1.00 68.38 129 ARG A N 1
ATOM 994 C CA . ARG A 1 129 ? 16.618 -16.036 -22.894 1.00 68.38 129 ARG A CA 1
ATOM 995 C C . ARG A 1 129 ? 16.634 -15.038 -21.753 1.00 68.38 129 ARG A C 1
ATOM 997 O O . ARG A 1 129 ? 17.122 -13.914 -21.994 1.00 68.38 129 ARG A O 1
#

Radius of gyration: 15.1 Å; Cα contacts (8 Å, |Δi|>4): 189; chains: 1; bounding box: 37×34×43 Å

Mean predicted aligned error: 3.01 Å

Solvent-accessible surface area (backbone atoms only — not comparable to full-atom values): 7391 Å² total; per-residue (Å²): 137,89,78,78,43,50,26,30,36,38,24,24,67,46,69,71,18,54,60,61,42,50,63,50,57,53,50,35,49,76,74,64,30,44,71,80,45,75,45,71,41,49,60,84,56,56,71,68,54,48,52,48,52,50,48,51,59,69,74,46,84,50,46,34,38,39,35,40,32,48,44,73,35,41,49,62,45,50,54,53,40,45,77,65,68,65,63,89,52,46,42,34,29,32,52,66,40,61,77,36,60,70,54,74,71,34,74,74,44,53,59,56,68,83,49,44,62,46,75,81,82,86,76,91,55,88,92,66,132

Foldseek 3Di:
DPPAQEEEEEAEPDDQGVVVCPVVVVVSVVVNHDHQYHHYFALPDDLVSLVVVVVSVVVDPHQEYEYSYAPSRCVSSLVVCLVVVDARHAYEYEQRPPPDPVLVVDPSNCSCPNHHYDHDDDDDDPPDD

Secondary structure (DSSP, 8-state):
-----EEEEEEESSHHHHHHHHHHHHHHHHTT-EEEEEEEE-TT--HHHHHHHHHHHHH---SEEEEE--HHHHHHHHHHHHHTT----EEEE-HHHHT-HHHHH-GGGGGGTT-EE--PPPP--TT--

pLDDT: mean 96.0, std 3.66, range [68.38, 98.62]

Sequence (129 aa):
YFGWTWIGIIRSRGDYGNNGITAFEEAAKQEGVCIEYSEAILSTDPKEQFLKTLDVIKKGTARVVVAFVALGDFIPLLKVIAQHNITGLQWVGSESWITSRTLAETKEYSFLSGALGFAIANAKLIGLR

InterPro domains:
  IPR000068 GPCR, family 3, extracellular calcium-sensing receptor-related [PR00592] (13-34)
  IPR000068 GPCR, family 3, extracellular calcium-sensing receptor-related [PR00592] (39-62)
  IPR000068 GPCR, family 3, extracellular calcium-sensing receptor-related [PR00592] (75-90)
  IPR000068 GPCR, family 3, extracellular calcium-sensing receptor-related [PR00592] (111-129)
  IPR000068 GPCR, family 3, extracellular calcium-sensing receptor-related [PTHR24061] (1-127)
  IPR001828 Receptor, ligand binding region [PF01094] (1-124)
  IPR028082 Periplasmic binding protein-like I [SSF53822] (1-124)